Protein AF-A0A1G1V7Q5-F1 (afdb_monomer_lite)

pLDDT: mean 87.79, std 9.75, range [53.19, 96.88]

Organism: NCBI:txid1797516

InterPro domains:
  IPR027304 Trigger factor/SurA domain superfamily [SSF109998] (2-114)
  IPR050245 Bacterial extracellular foldase PrsA [PTHR47245] (15-109)

Structure (mmCIF, N/CA/C/O backbone):
data_AF-A0A1G1V7Q5-F1
#
_entry.id   AF-A0A1G1V7Q5-F1
#
loop_
_atom_site.group_PDB
_atom_site.id
_atom_site.type_symbol
_atom_site.label_atom_id
_atom_site.label_alt_id
_atom_site.label_comp_id
_atom_site.label_asym_id
_atom_site.label_entity_id
_atom_site.label_seq_id
_atom_site.pdbx_PDB_ins_code
_atom_site.Cartn_x
_atom_site.Cartn_y
_atom_site.Cartn_z
_atom_site.occupancy
_atom_site.B_iso_or_equiv
_atom_site.auth_seq_id
_atom_site.auth_comp_id
_atom_site.auth_asym_id
_atom_site.auth_atom_id
_atom_site.pdbx_PDB_model_num
ATOM 1 N N . MET A 1 1 ? 36.633 9.209 -10.597 1.00 75.81 1 MET A N 1
ATOM 2 C CA . MET A 1 1 ? 37.753 8.412 -10.043 1.00 75.81 1 MET A CA 1
ATOM 3 C C . MET A 1 1 ? 37.622 8.399 -8.530 1.00 75.81 1 MET A C 1
ATOM 5 O O . MET A 1 1 ? 37.199 9.408 -7.986 1.00 75.81 1 MET A O 1
ATOM 9 N N . VAL A 1 2 ? 37.974 7.300 -7.865 1.00 70.00 2 VAL A N 1
ATOM 10 C CA . VAL A 1 2 ? 38.063 7.197 -6.397 1.00 70.00 2 VAL A CA 1
ATOM 11 C C . VAL A 1 2 ? 39.443 6.636 -6.071 1.00 70.00 2 VAL A C 1
ATOM 13 O O . VAL A 1 2 ? 39.802 5.581 -6.591 1.00 70.00 2 VAL A O 1
ATOM 16 N N . ASN A 1 3 ? 40.244 7.355 -5.279 1.00 84.50 3 ASN A N 1
ATOM 17 C CA . ASN A 1 3 ? 41.627 6.983 -4.936 1.00 84.50 3 ASN A CA 1
ATOM 18 C C . ASN A 1 3 ? 42.477 6.570 -6.159 1.00 84.50 3 ASN A C 1
ATOM 20 O O . ASN A 1 3 ? 43.098 5.510 -6.172 1.00 84.50 3 ASN A O 1
ATOM 24 N N . GLY A 1 4 ? 42.441 7.368 -7.232 1.00 88.25 4 GLY A N 1
ATOM 25 C CA . GLY A 1 4 ? 43.202 7.108 -8.464 1.00 88.25 4 GLY A CA 1
ATOM 26 C C . GLY A 1 4 ? 42.637 6.009 -9.374 1.00 88.25 4 GLY A C 1
ATOM 27 O O . GLY A 1 4 ? 43.177 5.776 -10.452 1.00 88.25 4 GLY A O 1
ATOM 28 N N . LYS A 1 5 ? 41.531 5.351 -8.999 1.00 86.25 5 LYS A N 1
ATOM 29 C CA . LYS A 1 5 ? 40.881 4.319 -9.822 1.00 86.25 5 LYS A CA 1
ATOM 30 C C . LYS A 1 5 ? 39.668 4.897 -10.568 1.00 86.25 5 LYS A C 1
ATOM 32 O O . LYS A 1 5 ? 38.814 5.527 -9.932 1.00 86.25 5 LYS A O 1
ATOM 37 N N . PRO A 1 6 ? 39.557 4.746 -11.903 1.00 86.62 6 PRO A N 1
ATOM 38 C CA . PRO A 1 6 ? 38.377 5.185 -12.646 1.00 86.62 6 PRO A CA 1
ATOM 39 C C . PRO A 1 6 ? 37.148 4.348 -12.268 1.00 86.62 6 PRO A C 1
ATOM 41 O O . PRO A 1 6 ? 37.244 3.139 -12.080 1.00 86.62 6 PRO A O 1
ATOM 44 N N . VAL A 1 7 ? 35.992 5.009 -12.166 1.00 88.25 7 VAL A N 1
ATOM 45 C CA . VAL A 1 7 ? 34.679 4.357 -12.072 1.00 88.25 7 VAL A CA 1
ATOM 46 C C . VAL A 1 7 ? 34.052 4.502 -13.447 1.00 88.25 7 VAL A C 1
ATOM 48 O O . VAL A 1 7 ? 33.856 5.624 -13.912 1.00 88.25 7 VAL A O 1
ATOM 51 N N . PHE A 1 8 ? 33.808 3.386 -14.123 1.00 92.31 8 PHE A N 1
ATOM 52 C CA . PHE A 1 8 ? 33.329 3.412 -15.501 1.00 92.31 8 PHE A CA 1
ATOM 53 C C . PHE A 1 8 ? 31.801 3.431 -15.556 1.00 92.31 8 PHE A C 1
ATOM 55 O O . PHE A 1 8 ? 31.140 2.722 -14.797 1.00 92.31 8 PHE A O 1
ATOM 62 N N . GLY A 1 9 ? 31.232 4.172 -16.512 1.00 90.69 9 GLY A N 1
ATOM 63 C CA . GLY A 1 9 ? 29.777 4.276 -16.680 1.00 90.69 9 GLY A CA 1
ATOM 64 C C . GLY A 1 9 ? 29.074 2.921 -16.830 1.00 90.69 9 GLY A C 1
ATOM 65 O O . GLY A 1 9 ? 28.004 2.724 -16.265 1.00 90.69 9 GLY A O 1
ATOM 66 N N . PHE A 1 10 ? 29.703 1.937 -17.487 1.00 91.00 10 PHE A N 1
ATOM 67 C CA . PHE A 1 10 ? 29.133 0.590 -17.615 1.00 91.00 10 PHE A CA 1
ATOM 68 C C . PHE A 1 10 ? 29.020 -0.150 -16.272 1.00 91.00 10 PHE A C 1
ATOM 70 O O . PHE A 1 10 ? 28.110 -0.957 -16.097 1.00 91.00 10 PHE A O 1
ATOM 77 N N . GLN A 1 11 ? 29.928 0.106 -15.321 1.00 88.75 11 GLN A N 1
ATOM 78 C CA . GLN A 1 11 ? 29.881 -0.506 -13.989 1.00 88.75 11 GLN A CA 1
ATOM 79 C C . GLN A 1 11 ? 28.703 0.063 -13.201 1.00 88.75 11 GLN A C 1
ATOM 81 O O . GLN A 1 11 ? 27.936 -0.698 -12.615 1.00 88.75 11 GLN A O 1
ATOM 86 N N . VAL A 1 12 ? 28.521 1.385 -13.275 1.00 88.25 12 VAL A N 1
ATOM 87 C CA . VAL A 1 12 ? 27.375 2.086 -12.683 1.00 88.25 12 VAL A CA 1
ATOM 88 C C . VAL A 1 12 ? 26.073 1.585 -13.304 1.00 88.25 12 VAL A C 1
ATOM 90 O O . VAL A 1 12 ? 25.186 1.146 -12.582 1.00 88.25 12 VAL A O 1
ATOM 93 N N . PHE A 1 13 ? 25.979 1.547 -14.635 1.00 89.25 13 PHE A N 1
ATOM 94 C CA . PHE A 1 13 ? 24.786 1.073 -15.339 1.00 89.25 13 PHE A CA 1
ATOM 95 C C . PHE A 1 13 ? 24.453 -0.390 -15.021 1.00 89.25 13 PHE A C 1
ATOM 97 O O . PHE A 1 13 ? 23.289 -0.725 -14.805 1.00 89.25 13 PHE A O 1
ATOM 104 N N . LYS A 1 14 ? 25.461 -1.270 -14.957 1.00 91.06 14 LYS A N 1
ATOM 105 C CA . LYS A 1 14 ? 25.274 -2.685 -14.606 1.00 91.06 14 LYS A CA 1
ATOM 106 C C . LYS A 1 14 ? 24.753 -2.846 -13.180 1.00 91.06 14 LYS A C 1
ATOM 108 O O . LYS A 1 14 ? 23.844 -3.649 -12.969 1.00 91.06 14 LYS A O 1
ATOM 113 N N . GLN A 1 15 ? 25.322 -2.104 -12.229 1.00 88.88 15 GLN A N 1
ATOM 114 C CA . GLN A 1 15 ? 24.882 -2.120 -10.835 1.00 88.88 15 GLN A CA 1
ATOM 115 C C . GLN A 1 15 ? 23.448 -1.595 -10.723 1.00 88.88 15 GLN A C 1
ATOM 117 O O . GLN A 1 15 ? 22.568 -2.305 -10.249 1.00 88.88 15 GLN A O 1
ATOM 122 N N . MET A 1 16 ? 23.185 -0.428 -11.309 1.00 88.62 16 MET A N 1
ATOM 123 C CA . MET A 1 16 ? 21.867 0.198 -11.346 1.00 88.62 16 MET A CA 1
ATOM 124 C C . MET A 1 16 ? 20.808 -0.734 -11.956 1.00 88.62 16 MET A C 1
ATOM 126 O O . MET A 1 16 ? 19.775 -0.998 -11.348 1.00 88.62 16 MET A O 1
ATOM 130 N N . SER A 1 17 ? 21.092 -1.321 -13.121 1.00 86.31 17 SER A N 1
ATOM 131 C CA . SER A 1 17 ? 20.188 -2.270 -13.786 1.00 86.31 17 SER A CA 1
ATOM 132 C C . SER A 1 17 ? 19.894 -3.501 -12.929 1.00 86.31 17 SER A C 1
ATOM 134 O O . SER A 1 17 ? 18.789 -4.035 -12.971 1.00 86.31 17 SER A O 1
ATOM 136 N N . LYS A 1 18 ? 20.874 -3.994 -12.164 1.00 88.00 18 LYS A N 1
ATOM 137 C CA . LYS A 1 18 ? 20.667 -5.114 -11.239 1.00 88.00 18 LYS A CA 1
ATOM 138 C C . LYS A 1 18 ? 19.726 -4.714 -10.102 1.00 88.00 18 LYS A C 1
ATOM 140 O O . LYS A 1 18 ? 18.798 -5.471 -9.810 1.00 88.00 18 LYS A O 1
ATOM 145 N N . ASP A 1 19 ? 19.940 -3.546 -9.512 1.00 85.62 19 ASP A N 1
ATOM 146 C CA . ASP A 1 19 ? 19.173 -3.081 -8.357 1.00 85.62 19 ASP A CA 1
ATOM 147 C C . ASP A 1 19 ? 17.717 -2.787 -8.746 1.00 85.62 19 ASP A C 1
ATOM 149 O O . ASP A 1 19 ? 16.798 -3.329 -8.130 1.00 85.62 19 ASP A O 1
ATOM 153 N N . TYR A 1 20 ? 17.488 -2.070 -9.852 1.00 86.75 20 TYR A N 1
ATOM 154 C CA . TYR A 1 20 ? 16.133 -1.807 -10.352 1.00 86.75 20 TYR A CA 1
ATOM 155 C C . TYR A 1 20 ? 15.401 -3.070 -10.806 1.00 86.75 20 TYR A C 1
ATOM 157 O O . TYR A 1 20 ? 14.205 -3.193 -10.557 1.00 86.75 20 TYR A O 1
ATOM 165 N N . ARG A 1 21 ? 16.092 -4.039 -11.428 1.00 85.94 21 ARG A N 1
ATOM 166 C CA . ARG A 1 21 ? 15.465 -5.333 -11.754 1.00 85.94 21 ARG A CA 1
ATOM 167 C C . ARG A 1 21 ? 15.037 -6.078 -10.501 1.00 85.94 21 ARG A C 1
ATOM 169 O O . ARG A 1 21 ? 13.932 -6.600 -10.467 1.00 85.94 21 ARG A O 1
ATOM 176 N N . THR A 1 22 ? 15.901 -6.127 -9.489 1.00 88.06 22 THR A N 1
ATOM 177 C CA . THR A 1 22 ? 15.595 -6.816 -8.228 1.00 88.06 22 THR A CA 1
ATOM 178 C C . THR A 1 22 ? 14.386 -6.170 -7.555 1.00 88.06 22 THR A C 1
ATOM 180 O O . THR A 1 22 ? 13.452 -6.870 -7.175 1.00 88.06 22 THR A O 1
ATOM 183 N N . LEU A 1 23 ? 14.357 -4.836 -7.500 1.00 88.75 23 LEU A N 1
ATOM 184 C CA . LEU A 1 23 ? 13.229 -4.077 -6.967 1.00 88.75 23 LEU A CA 1
ATOM 185 C C . LEU A 1 23 ? 11.933 -4.340 -7.750 1.00 88.75 23 LEU A C 1
ATOM 187 O O . LEU A 1 23 ? 10.908 -4.647 -7.147 1.00 88.75 23 LEU A O 1
ATOM 191 N N . ALA A 1 24 ? 11.978 -4.258 -9.083 1.00 88.31 24 ALA A N 1
ATOM 192 C CA . ALA A 1 24 ? 10.811 -4.471 -9.936 1.00 88.31 24 ALA A CA 1
ATOM 193 C C . ALA A 1 24 ? 10.260 -5.899 -9.817 1.00 88.31 24 ALA A C 1
ATOM 195 O O . ALA A 1 24 ? 9.053 -6.084 -9.683 1.00 88.31 24 ALA A O 1
ATOM 196 N N . VAL A 1 25 ? 11.139 -6.907 -9.817 1.00 89.19 25 VAL A N 1
ATOM 197 C CA . VAL A 1 25 ? 10.748 -8.312 -9.643 1.00 89.19 25 VAL A CA 1
ATOM 198 C C . VAL A 1 25 ? 10.107 -8.528 -8.278 1.00 89.19 25 VAL A C 1
ATOM 200 O O . VAL A 1 25 ? 9.032 -9.116 -8.219 1.00 89.19 25 VAL A O 1
ATOM 203 N N . ASN A 1 26 ? 10.714 -8.024 -7.200 1.00 89.69 26 ASN A N 1
ATOM 204 C CA . ASN A 1 26 ? 10.156 -8.168 -5.855 1.00 89.69 26 ASN A CA 1
ATOM 205 C C . ASN A 1 26 ? 8.759 -7.551 -5.764 1.00 89.69 26 ASN A C 1
ATOM 207 O O . ASN A 1 26 ? 7.840 -8.210 -5.289 1.00 89.69 26 ASN A O 1
ATOM 211 N N . LYS A 1 27 ? 8.579 -6.341 -6.305 1.00 90.81 27 LYS A N 1
ATOM 212 C CA . LYS A 1 27 ? 7.285 -5.652 -6.309 1.00 90.81 27 LYS A CA 1
ATOM 213 C C . LYS A 1 27 ? 6.217 -6.444 -7.067 1.00 90.81 27 LYS A C 1
ATOM 215 O O . LYS A 1 27 ? 5.136 -6.678 -6.547 1.00 90.81 27 LYS A O 1
ATOM 220 N N . LEU A 1 28 ? 6.537 -6.941 -8.264 1.00 91.31 28 LEU A N 1
ATOM 221 C CA . LEU A 1 28 ? 5.607 -7.762 -9.051 1.00 91.31 28 LEU A CA 1
ATOM 222 C C . LEU A 1 28 ? 5.243 -9.078 -8.353 1.00 91.31 28 LEU A C 1
ATOM 224 O O . LEU A 1 28 ? 4.101 -9.530 -8.441 1.00 91.31 28 LEU A O 1
ATOM 228 N N . VAL A 1 29 ? 6.208 -9.703 -7.676 1.00 91.50 29 VAL A N 1
ATOM 229 C CA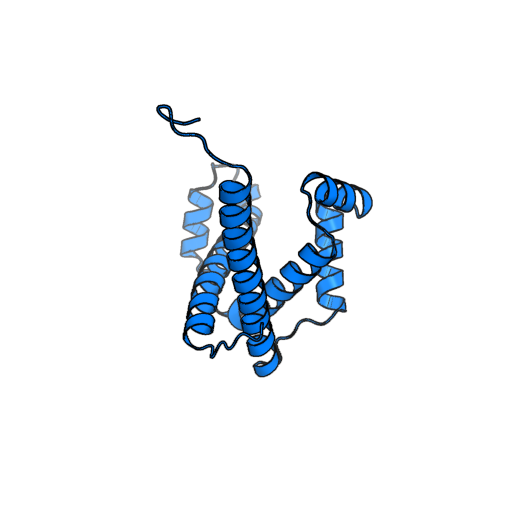 . VAL A 1 29 ? 5.984 -10.930 -6.906 1.00 91.50 29 VAL A CA 1
ATOM 230 C C . VAL A 1 29 ? 5.070 -10.654 -5.714 1.00 91.50 29 VAL A C 1
ATOM 232 O O . VAL A 1 29 ? 4.107 -11.391 -5.522 1.00 91.50 29 VAL A O 1
ATOM 235 N N . GLU A 1 30 ? 5.322 -9.590 -4.953 1.00 92.38 30 GLU A N 1
ATOM 236 C CA . GLU A 1 30 ? 4.481 -9.178 -3.822 1.00 92.38 30 GLU A CA 1
ATOM 237 C C . GLU A 1 30 ? 3.051 -8.865 -4.267 1.00 92.38 30 GLU A C 1
ATOM 239 O O . GLU A 1 30 ? 2.103 -9.441 -3.726 1.00 92.38 30 GLU A O 1
ATOM 244 N N . ASP A 1 31 ? 2.896 -8.056 -5.318 1.00 94.06 31 ASP A N 1
ATOM 245 C CA . ASP A 1 31 ? 1.596 -7.731 -5.905 1.00 94.06 31 ASP A CA 1
ATOM 246 C C . ASP A 1 31 ? 0.832 -9.010 -6.277 1.00 94.06 31 ASP A C 1
ATOM 248 O O . ASP A 1 31 ? -0.363 -9.156 -5.998 1.00 94.06 31 ASP A O 1
ATOM 252 N N . ARG A 1 32 ? 1.530 -9.975 -6.893 1.00 94.56 32 ARG A N 1
ATOM 253 C CA . ARG A 1 32 ? 0.924 -11.233 -7.327 1.00 94.56 32 ARG A CA 1
ATOM 254 C C . ARG A 1 32 ? 0.501 -12.102 -6.149 1.00 94.56 32 ARG A C 1
ATOM 256 O O . ARG A 1 32 ? -0.610 -12.626 -6.173 1.00 94.56 32 ARG A O 1
ATOM 263 N N . ILE A 1 33 ? 1.349 -12.222 -5.130 1.00 94.31 33 ILE A N 1
ATOM 264 C CA . ILE A 1 33 ? 1.071 -12.996 -3.914 1.00 94.31 33 ILE A CA 1
ATOM 265 C C . ILE A 1 33 ? -0.183 -12.465 -3.216 1.00 94.31 33 ILE A C 1
ATOM 267 O O . ILE A 1 33 ? -1.087 -13.244 -2.910 1.00 94.31 33 ILE A O 1
ATOM 271 N N . VAL A 1 34 ? -0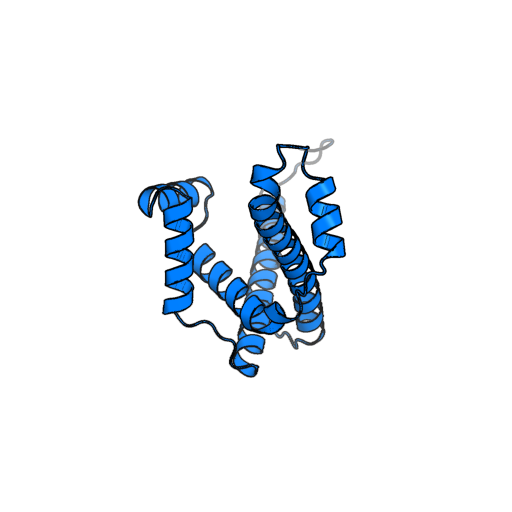.265 -11.147 -3.017 1.00 95.19 34 VAL A N 1
ATOM 272 C CA . VAL A 1 34 ? -1.408 -10.505 -2.353 1.00 95.19 34 VAL A CA 1
ATOM 273 C C . VAL A 1 34 ? -2.692 -10.716 -3.150 1.00 95.19 34 VAL A C 1
ATOM 275 O O . VAL A 1 34 ? -3.706 -11.131 -2.588 1.00 95.19 34 VAL A O 1
ATOM 278 N N . LEU A 1 35 ? -2.666 -10.465 -4.463 1.00 95.31 35 LEU A N 1
ATOM 279 C CA . LEU A 1 35 ? -3.860 -10.597 -5.301 1.00 95.31 35 LEU A CA 1
ATOM 280 C C . LEU A 1 35 ? -4.323 -12.051 -5.447 1.00 95.31 35 LEU A C 1
ATOM 282 O O . LEU A 1 35 ? -5.528 -12.293 -5.485 1.00 95.31 35 LEU A O 1
ATOM 286 N N . ASP A 1 36 ? -3.401 -13.012 -5.513 1.00 94.19 36 ASP A N 1
ATOM 287 C CA . ASP A 1 36 ? -3.754 -14.431 -5.589 1.00 94.19 36 ASP A CA 1
ATOM 288 C C . ASP A 1 36 ? -4.353 -14.936 -4.276 1.00 94.19 36 ASP A C 1
ATOM 290 O O . ASP A 1 36 ? -5.321 -15.697 -4.296 1.00 94.19 36 ASP A O 1
ATOM 294 N N . GLU A 1 37 ? -3.831 -14.496 -3.131 1.00 94.44 37 GLU A N 1
ATOM 295 C CA . GLU A 1 37 ? -4.438 -14.826 -1.842 1.00 94.44 37 GLU A CA 1
ATOM 296 C C . GLU A 1 37 ? -5.818 -14.175 -1.686 1.00 94.44 37 GLU A C 1
ATOM 298 O O . GLU A 1 37 ? -6.778 -14.843 -1.294 1.00 94.44 37 GLU A O 1
ATOM 303 N N . ALA A 1 38 ? -5.956 -12.910 -2.086 1.00 95.69 38 ALA A N 1
ATOM 304 C CA . ALA A 1 38 ? -7.243 -12.225 -2.086 1.00 95.69 38 ALA A CA 1
ATOM 305 C C . ALA A 1 38 ? -8.262 -12.934 -2.985 1.00 95.69 38 ALA A C 1
ATOM 307 O O . ALA A 1 38 ? -9.422 -13.078 -2.602 1.00 95.69 38 ALA A O 1
ATOM 308 N N . ALA A 1 39 ? -7.839 -13.438 -4.147 1.00 95.81 39 ALA A N 1
ATOM 309 C CA . ALA A 1 39 ? -8.695 -14.221 -5.033 1.00 95.81 39 ALA A CA 1
ATOM 310 C C . ALA A 1 39 ? -9.192 -15.505 -4.355 1.00 95.81 39 ALA A C 1
ATOM 312 O O . ALA A 1 39 ? -10.394 -15.764 -4.353 1.00 95.81 39 ALA A O 1
ATOM 313 N N . LYS A 1 40 ? -8.297 -16.272 -3.718 1.00 95.56 40 LYS A N 1
ATOM 314 C CA . LYS A 1 40 ? -8.663 -17.505 -2.993 1.00 95.56 40 LYS A CA 1
ATOM 315 C C . LYS A 1 40 ? -9.661 -17.249 -1.865 1.00 95.56 40 LYS A C 1
ATOM 317 O O . LYS A 1 40 ? -10.508 -18.095 -1.595 1.00 95.56 40 LYS A O 1
ATOM 322 N N . ARG A 1 41 ? -9.557 -16.091 -1.210 1.00 94.75 41 ARG A N 1
ATOM 323 C CA . ARG A 1 41 ? -10.427 -15.684 -0.097 1.00 94.75 41 ARG A CA 1
ATOM 324 C C . ARG A 1 41 ? -11.683 -14.930 -0.535 1.00 94.75 41 ARG A C 1
ATOM 326 O O . ARG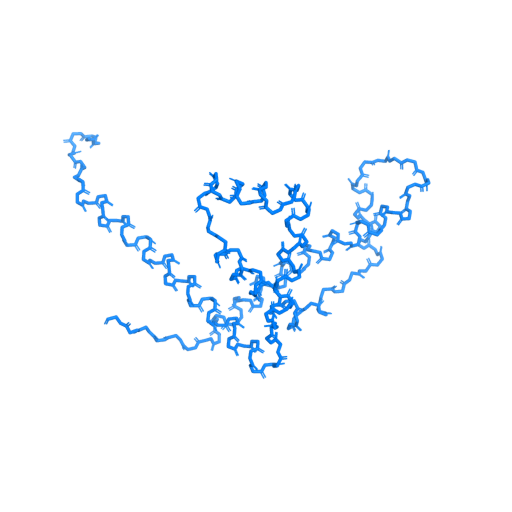 A 1 41 ? -12.421 -14.468 0.327 1.00 94.75 41 ARG A O 1
ATOM 333 N N . ASN A 1 42 ? -11.937 -14.791 -1.840 1.00 95.12 42 ASN A N 1
ATOM 334 C CA . ASN A 1 42 ? -13.023 -13.962 -2.385 1.00 95.12 42 ASN A CA 1
ATOM 335 C C . ASN A 1 42 ? -12.986 -12.502 -1.884 1.00 95.12 42 ASN A C 1
ATOM 337 O O . ASN A 1 42 ? -14.012 -11.845 -1.737 1.00 95.12 42 ASN A O 1
ATOM 341 N N . ALA A 1 43 ? -11.782 -11.992 -1.633 1.00 95.88 43 ALA A N 1
ATOM 342 C CA . ALA A 1 43 ? -11.497 -10.670 -1.086 1.00 95.88 43 ALA A CA 1
ATOM 343 C C . ALA A 1 43 ? -10.951 -9.695 -2.145 1.00 95.88 43 ALA A C 1
ATOM 345 O O . ALA A 1 43 ? -10.407 -8.644 -1.807 1.00 95.88 43 ALA A O 1
ATOM 346 N N . LEU A 1 44 ? -11.071 -10.021 -3.438 1.00 96.38 44 LEU A N 1
ATOM 347 C CA . LEU A 1 44 ? -10.647 -9.116 -4.503 1.00 96.38 44 LEU A CA 1
ATOM 348 C C . LEU A 1 44 ? -11.530 -7.858 -4.528 1.00 96.38 44 LEU A C 1
ATOM 350 O O . LEU A 1 44 ? -12.756 -7.971 -4.616 1.00 96.38 44 LEU A O 1
ATOM 354 N N . PRO A 1 45 ? -10.937 -6.655 -4.499 1.00 95.69 45 PRO A N 1
ATOM 355 C CA . PRO A 1 45 ? -11.691 -5.432 -4.699 1.00 95.69 45 PRO A CA 1
ATOM 356 C C . PRO A 1 45 ? -12.146 -5.309 -6.155 1.00 95.69 45 PRO A C 1
ATOM 358 O O . PRO A 1 45 ? -11.413 -5.611 -7.105 1.00 95.69 45 PRO A O 1
ATOM 361 N N . SER A 1 46 ? -13.380 -4.852 -6.318 1.00 96.25 46 SER A N 1
ATOM 362 C CA . SER A 1 46 ? -13.960 -4.483 -7.599 1.00 96.25 46 SER A CA 1
ATOM 363 C C . SER A 1 46 ? -13.333 -3.191 -8.125 1.00 96.25 46 SER A C 1
ATOM 365 O O . SER A 1 46 ? -12.772 -2.393 -7.375 1.00 96.25 46 SER A O 1
ATOM 367 N N . LYS A 1 47 ? -13.471 -2.944 -9.433 1.00 94.62 47 LYS A N 1
ATOM 368 C CA . LYS A 1 47 ? -13.033 -1.673 -10.031 1.00 94.62 47 LYS A CA 1
ATOM 369 C C . LYS A 1 47 ? -13.724 -0.472 -9.386 1.00 94.62 47 LYS A C 1
ATOM 371 O O . LYS A 1 47 ? -13.074 0.533 -9.152 1.00 94.62 47 LYS A O 1
ATOM 376 N N . VAL A 1 48 ? -15.010 -0.607 -9.058 1.00 96.38 48 VAL A N 1
ATOM 377 C CA . VAL A 1 48 ? -15.804 0.459 -8.433 1.00 96.38 48 VAL A CA 1
ATOM 378 C C . VAL A 1 48 ? -15.232 0.842 -7.069 1.00 96.38 48 VAL A C 1
ATOM 380 O O . VAL A 1 48 ? -15.088 2.024 -6.788 1.00 96.38 48 VAL A O 1
ATOM 383 N N . GLU A 1 49 ? -14.839 -0.137 -6.250 1.00 95.62 49 GLU A N 1
ATOM 384 C CA . GLU A 1 49 ? -14.223 0.127 -4.940 1.00 95.62 49 GLU A CA 1
ATOM 385 C C . GLU A 1 49 ? -12.869 0.835 -5.068 1.00 95.62 49 GLU A C 1
ATOM 387 O O . GLU A 1 49 ? -12.579 1.755 -4.307 1.00 95.62 49 GLU A O 1
ATOM 392 N N . VAL A 1 50 ? -12.053 0.444 -6.054 1.00 96.81 50 VAL A N 1
ATOM 393 C CA . VAL A 1 50 ? -10.766 1.106 -6.320 1.00 96.81 50 VAL A CA 1
ATOM 394 C C . VAL A 1 50 ? -10.988 2.542 -6.800 1.00 96.81 50 VAL A C 1
ATOM 396 O O . VAL A 1 50 ? -10.368 3.459 -6.271 1.00 96.81 50 VAL A O 1
ATOM 399 N N . SER A 1 51 ? -11.902 2.758 -7.750 1.00 95.12 51 SER A N 1
ATOM 400 C CA . SER A 1 51 ? -12.231 4.094 -8.259 1.00 95.12 51 SER A CA 1
ATOM 401 C C . SER A 1 51 ? -12.814 5.005 -7.179 1.00 95.12 51 SER A C 1
ATOM 403 O O . SER A 1 51 ? -12.465 6.179 -7.135 1.00 95.12 51 SER A O 1
ATOM 405 N N . ALA A 1 52 ? -13.645 4.472 -6.279 1.00 96.88 52 ALA A N 1
ATOM 406 C CA . ALA A 1 52 ? -14.166 5.231 -5.146 1.00 96.88 52 ALA A CA 1
ATOM 407 C C . ALA A 1 52 ? -13.036 5.710 -4.221 1.00 96.88 52 ALA A C 1
ATOM 409 O O . ALA A 1 52 ? -13.013 6.875 -3.835 1.00 96.88 52 ALA A O 1
ATOM 410 N N . LYS A 1 53 ? -12.046 4.853 -3.928 1.00 95.31 53 LYS A N 1
ATOM 411 C CA . LYS A 1 53 ? -10.879 5.263 -3.133 1.00 95.31 53 LYS A CA 1
ATOM 412 C C . LYS A 1 53 ? -9.975 6.268 -3.835 1.00 95.31 53 LYS A C 1
ATOM 414 O O . LYS A 1 53 ? -9.449 7.157 -3.176 1.00 95.31 53 LYS A O 1
ATOM 419 N N . LEU A 1 54 ? -9.819 6.161 -5.150 1.00 95.19 54 LEU A N 1
ATOM 420 C CA . LEU A 1 54 ? -9.084 7.164 -5.919 1.00 95.19 54 LEU A CA 1
ATOM 421 C C . LEU A 1 54 ? -9.789 8.523 -5.883 1.00 95.19 54 LEU A C 1
ATOM 423 O O . LEU A 1 54 ? -9.122 9.527 -5.666 1.00 95.19 54 LEU A O 1
ATOM 427 N N . ALA A 1 55 ? -11.120 8.553 -5.991 1.00 95.94 55 ALA A N 1
ATOM 428 C CA . ALA A 1 55 ? -11.890 9.787 -5.853 1.00 95.94 55 ALA A CA 1
ATOM 429 C C . ALA A 1 55 ? -11.722 10.420 -4.458 1.00 95.94 55 ALA A C 1
ATOM 431 O O . ALA A 1 55 ? -11.510 11.624 -4.359 1.00 95.94 55 ALA A O 1
ATOM 432 N N . GLU A 1 56 ? -11.714 9.618 -3.383 1.00 95.44 56 GLU A N 1
ATOM 433 C CA . GLU A 1 56 ? -11.411 10.122 -2.031 1.00 95.44 56 GLU A CA 1
ATOM 434 C C . GLU A 1 56 ? -10.005 10.745 -1.938 1.00 95.44 56 GLU A C 1
ATOM 436 O O . GLU A 1 56 ? -9.806 11.742 -1.239 1.00 95.44 56 GLU A O 1
ATOM 441 N N . TYR A 1 57 ? -9.009 10.165 -2.620 1.00 93.44 57 TYR A N 1
ATOM 442 C CA . TYR A 1 57 ? -7.665 10.746 -2.681 1.00 93.44 57 TYR A CA 1
ATOM 443 C C . TYR A 1 57 ? -7.666 12.054 -3.463 1.00 93.44 57 TYR A C 1
ATOM 445 O O . TYR A 1 57 ? -7.128 13.046 -2.978 1.00 93.44 57 TYR A O 1
ATOM 453 N N . GLU A 1 58 ? -8.311 12.083 -4.624 1.00 94.81 58 GLU A N 1
ATOM 454 C CA . GLU A 1 58 ? -8.449 13.293 -5.431 1.00 94.81 58 GLU A CA 1
ATOM 455 C C . GLU A 1 58 ? -9.074 14.425 -4.617 1.00 94.81 58 GLU A C 1
ATOM 457 O O . GLU A 1 58 ? -8.488 15.499 -4.527 1.00 94.81 58 GLU A O 1
ATOM 462 N N . GLU A 1 59 ? -10.195 14.176 -3.938 1.00 96.44 59 GLU A N 1
ATOM 463 C CA . GLU A 1 59 ? -10.846 15.162 -3.069 1.00 96.44 59 GLU A CA 1
ATOM 464 C C . GLU A 1 59 ? -9.916 15.659 -1.954 1.00 96.44 59 GLU A C 1
ATOM 466 O O . GLU A 1 59 ? -9.801 16.867 -1.733 1.00 96.44 59 GLU A O 1
ATOM 471 N N . ARG A 1 60 ? -9.189 14.749 -1.292 1.00 92.31 60 ARG A N 1
ATOM 472 C CA . ARG A 1 60 ? -8.236 15.098 -0.225 1.00 92.31 60 ARG A CA 1
ATOM 473 C C . ARG A 1 60 ? -7.096 15.993 -0.715 1.00 92.31 60 ARG A C 1
ATOM 475 O O . ARG A 1 60 ? -6.603 16.813 0.057 1.00 92.31 60 ARG A O 1
ATOM 482 N N . TYR A 1 61 ? -6.678 15.843 -1.970 1.00 93.44 61 TYR A N 1
ATOM 483 C CA . TYR A 1 61 ? -5.586 16.611 -2.572 1.00 93.44 61 TYR A CA 1
ATOM 484 C C . TYR A 1 61 ? -6.056 17.829 -3.385 1.00 93.44 61 TYR A C 1
ATOM 486 O O . TYR A 1 61 ? -5.245 18.442 -4.076 1.00 93.44 61 TYR A O 1
ATOM 494 N N . GLY A 1 62 ? -7.326 18.233 -3.268 1.00 93.25 62 GLY A N 1
ATOM 495 C CA . GLY A 1 62 ? -7.850 19.447 -3.911 1.00 93.25 62 GLY A CA 1
ATOM 496 C C . GLY A 1 62 ? -8.481 19.223 -5.289 1.00 93.25 62 GLY A C 1
ATOM 497 O O . GLY A 1 62 ? -8.635 20.170 -6.056 1.00 93.25 62 GLY A O 1
ATOM 498 N N . GLY A 1 63 ? -8.859 17.985 -5.599 1.00 95.38 63 GLY A N 1
ATOM 499 C CA . GLY A 1 63 ? -9.505 17.560 -6.839 1.00 95.38 63 GLY A CA 1
ATOM 500 C C . GLY A 1 63 ? -8.579 16.782 -7.7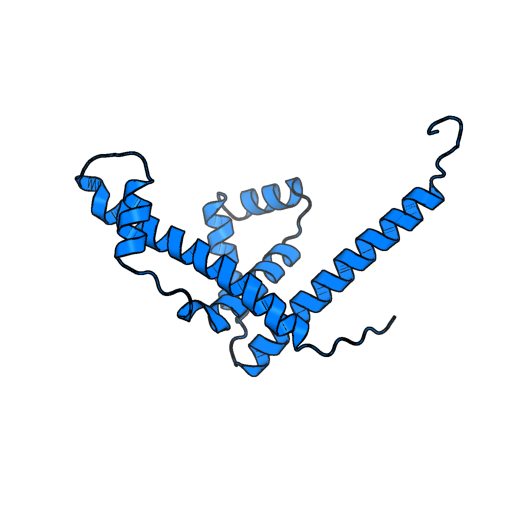77 1.00 95.38 63 GLY A C 1
ATOM 501 O O . GLY A 1 63 ? -7.367 16.697 -7.578 1.00 95.38 63 GLY A O 1
ATOM 502 N N . ALA A 1 64 ? -9.167 16.230 -8.841 1.00 93.75 64 ALA A N 1
ATOM 503 C CA . ALA A 1 64 ? -8.474 15.363 -9.796 1.00 93.75 64 ALA A CA 1
ATOM 504 C C . ALA A 1 64 ? -7.258 16.027 -10.464 1.00 93.75 64 ALA A C 1
ATOM 506 O O . ALA A 1 64 ? -6.227 15.386 -10.647 1.00 93.75 64 ALA A O 1
ATOM 507 N N . GLU A 1 65 ? -7.358 17.314 -10.809 1.00 94.81 65 GLU A N 1
ATOM 508 C CA . GLU A 1 65 ? -6.270 18.046 -11.468 1.00 94.81 65 GLU A CA 1
ATOM 509 C C . GLU A 1 65 ? -5.078 18.273 -10.528 1.00 94.81 65 GLU A C 1
ATOM 511 O O . GLU A 1 65 ? -3.936 18.011 -10.902 1.00 94.81 65 GLU A O 1
ATOM 516 N N . ALA A 1 66 ? -5.338 18.706 -9.292 1.00 95.44 66 ALA A N 1
ATOM 517 C CA . ALA A 1 66 ? -4.299 18.912 -8.286 1.00 95.44 66 ALA A CA 1
ATOM 518 C C . ALA A 1 66 ? -3.614 17.590 -7.907 1.00 95.44 66 ALA A C 1
ATOM 520 O O . ALA A 1 66 ? -2.391 17.532 -7.765 1.00 95.44 66 ALA A O 1
ATOM 521 N N . PHE A 1 67 ? -4.395 16.513 -7.811 1.00 95.50 67 PHE A N 1
ATOM 522 C CA . PHE A 1 67 ? -3.869 15.175 -7.589 1.00 95.50 67 PHE A CA 1
ATOM 523 C C . PHE A 1 67 ? -2.960 14.717 -8.738 1.00 95.50 67 PHE A C 1
ATOM 525 O O . PHE A 1 67 ? -1.840 14.281 -8.491 1.00 95.50 67 PHE A O 1
ATOM 532 N N . GLU A 1 68 ? -3.382 14.886 -9.992 1.00 94.25 68 GLU A N 1
ATOM 533 C CA . GLU A 1 68 ? -2.570 14.526 -11.160 1.00 94.25 68 GLU A CA 1
ATOM 534 C C . GLU A 1 68 ? -1.254 15.325 -11.216 1.00 94.25 68 GLU A C 1
ATOM 536 O O . GLU A 1 68 ? -0.188 14.757 -11.458 1.00 94.25 68 GLU A O 1
ATOM 541 N N . GLN A 1 69 ? -1.291 16.627 -10.911 1.00 95.12 69 GLN A N 1
ATOM 542 C CA . GLN A 1 69 ? -0.083 17.455 -10.815 1.00 95.12 69 GLN A CA 1
ATOM 543 C C . GLN A 1 69 ? 0.868 16.967 -9.711 1.00 95.12 69 GLN A C 1
ATOM 545 O O . GLN A 1 69 ? 2.083 16.913 -9.920 1.00 95.12 69 GLN A O 1
ATOM 550 N N . LEU A 1 70 ? 0.331 16.573 -8.550 1.00 95.31 70 LEU A N 1
ATOM 551 C CA . LEU A 1 70 ? 1.115 15.999 -7.455 1.00 95.31 70 LEU A CA 1
ATOM 552 C C . LEU A 1 70 ? 1.798 14.692 -7.878 1.00 95.31 70 LEU A C 1
ATOM 554 O O . LEU A 1 70 ? 2.987 14.509 -7.606 1.00 95.31 70 LEU A O 1
ATOM 558 N N . LEU A 1 71 ? 1.071 13.805 -8.561 1.00 95.00 71 LEU A N 1
ATOM 559 C CA . LEU A 1 71 ? 1.615 12.543 -9.065 1.00 95.00 71 LEU A CA 1
ATOM 560 C C . LEU A 1 71 ? 2.753 12.779 -10.062 1.00 95.00 71 LEU A C 1
ATOM 562 O O . LEU A 1 71 ? 3.832 12.200 -9.912 1.00 95.00 71 LEU A O 1
ATOM 566 N N . GLN A 1 72 ? 2.561 13.695 -11.015 1.00 94.69 72 GLN A N 1
ATOM 567 C CA . GLN A 1 72 ? 3.594 14.072 -11.982 1.00 94.69 72 GLN A CA 1
ATOM 568 C C . GLN A 1 72 ? 4.836 14.653 -11.304 1.00 94.69 72 GLN A C 1
ATOM 570 O O . GLN A 1 72 ? 5.955 14.266 -11.642 1.00 94.69 72 GLN A O 1
ATOM 575 N N . PHE A 1 73 ? 4.652 15.530 -10.314 1.00 94.94 73 PHE A N 1
ATOM 576 C CA . PHE A 1 73 ? 5.756 16.099 -9.543 1.00 94.94 73 PHE A CA 1
ATOM 577 C C . PHE A 1 73 ? 6.568 15.024 -8.803 1.00 94.94 73 PHE A C 1
ATOM 579 O O . PHE A 1 73 ? 7.792 15.119 -8.719 1.00 94.94 73 PHE A O 1
ATOM 586 N N . GLN A 1 74 ? 5.906 13.977 -8.303 1.00 92.62 74 GLN A N 1
ATOM 587 C CA . GLN A 1 74 ? 6.552 12.849 -7.625 1.00 92.62 74 GLN A CA 1
ATOM 588 C C . GLN A 1 74 ? 7.094 11.777 -8.586 1.00 92.62 74 GLN A C 1
ATOM 590 O O . GLN A 1 74 ? 7.774 10.850 -8.144 1.00 92.62 74 GLN A O 1
ATOM 595 N N . GLY A 1 75 ? 6.810 11.882 -9.888 1.00 93.31 75 GLY A N 1
ATOM 596 C CA . GLY A 1 75 ? 7.178 10.871 -10.881 1.00 93.31 75 GLY A CA 1
ATOM 597 C C . GLY A 1 75 ? 6.409 9.554 -10.726 1.00 93.31 75 GLY A C 1
ATOM 598 O O . GLY A 1 75 ? 6.930 8.493 -11.072 1.00 93.31 75 GLY A O 1
ATOM 599 N N . ILE A 1 76 ? 5.191 9.609 -10.183 1.00 93.19 76 ILE A N 1
ATOM 600 C CA . ILE A 1 76 ? 4.300 8.462 -9.973 1.00 93.19 76 ILE A CA 1
ATOM 601 C C . ILE A 1 76 ? 3.189 8.526 -11.023 1.00 93.19 76 ILE A C 1
ATOM 603 O O . ILE A 1 76 ? 2.678 9.602 -11.314 1.00 93.19 76 ILE A O 1
ATOM 607 N N . THR A 1 77 ? 2.804 7.392 -11.611 1.00 93.44 77 THR A N 1
ATOM 608 C CA . THR A 1 77 ? 1.678 7.358 -12.557 1.00 93.44 77 THR A CA 1
ATOM 609 C C . THR A 1 77 ? 0.369 7.047 -11.846 1.00 93.44 77 THR A C 1
ATOM 611 O O . THR A 1 77 ? 0.357 6.448 -10.767 1.00 93.44 77 THR A O 1
ATOM 614 N N . ARG A 1 78 ? -0.758 7.391 -12.471 1.00 92.31 78 ARG A N 1
ATOM 615 C CA . ARG A 1 78 ? -2.072 7.040 -11.930 1.00 92.31 78 ARG A CA 1
ATOM 616 C C . ARG A 1 78 ? -2.221 5.533 -11.755 1.00 92.31 78 ARG A C 1
ATOM 618 O O . ARG A 1 78 ? -2.629 5.102 -10.683 1.00 92.31 78 ARG A O 1
ATOM 625 N N . GLU A 1 79 ? -1.799 4.733 -12.736 1.00 92.62 79 GLU A N 1
ATOM 626 C CA . GLU A 1 79 ? -1.878 3.265 -12.691 1.00 92.62 79 GLU A CA 1
ATOM 627 C C . GLU A 1 79 ? -1.096 2.670 -11.515 1.00 92.62 79 GLU A C 1
ATOM 629 O O . GLU A 1 79 ? -1.500 1.655 -10.945 1.00 92.62 79 GLU A O 1
ATOM 634 N N . GLU A 1 80 ? 0.022 3.293 -11.135 1.00 92.38 80 GLU A N 1
ATOM 635 C CA . GLU A 1 80 ? 0.782 2.911 -9.948 1.00 92.38 80 GLU A CA 1
ATOM 636 C C . GLU A 1 80 ? -0.058 3.097 -8.679 1.00 92.38 80 GLU A C 1
ATOM 638 O O . GLU A 1 80 ? -0.128 2.181 -7.856 1.00 92.38 80 GLU A O 1
ATOM 643 N N . VAL A 1 81 ? -0.751 4.231 -8.550 1.00 94.69 81 VAL A N 1
ATOM 644 C CA . VAL A 1 81 ? -1.644 4.490 -7.414 1.00 94.69 81 VAL A CA 1
ATOM 645 C C . VAL A 1 81 ? -2.860 3.573 -7.443 1.00 94.69 81 VAL A C 1
ATOM 647 O O . VAL A 1 81 ? -3.221 3.020 -6.404 1.00 94.69 81 VAL A O 1
ATOM 650 N N . GLU A 1 82 ? -3.479 3.348 -8.605 1.00 95.25 82 GLU A N 1
ATOM 651 C CA . GLU A 1 82 ? -4.612 2.421 -8.713 1.00 95.25 82 GLU A CA 1
ATOM 652 C C . GLU A 1 82 ? -4.204 1.016 -8.258 1.00 95.25 82 GLU A C 1
ATOM 654 O O . GLU A 1 82 ? -4.924 0.356 -7.503 1.00 95.25 82 GLU A O 1
ATOM 659 N N . ARG A 1 83 ? -3.012 0.566 -8.673 1.00 94.62 83 ARG A N 1
ATOM 660 C CA . ARG A 1 83 ? -2.471 -0.738 -8.291 1.00 94.62 83 ARG A CA 1
ATOM 661 C C . ARG A 1 83 ? -2.208 -0.819 -6.790 1.00 94.62 83 ARG A C 1
ATOM 663 O O . ARG A 1 83 ? -2.650 -1.780 -6.163 1.00 94.62 83 ARG A O 1
ATOM 670 N N . GLN A 1 84 ? -1.558 0.184 -6.201 1.00 93.75 84 GLN A N 1
ATOM 671 C CA . GLN A 1 84 ? -1.320 0.240 -4.753 1.00 93.75 84 GLN A CA 1
ATOM 672 C C . GLN A 1 84 ? -2.632 0.271 -3.961 1.00 93.75 84 GLN A C 1
ATOM 674 O O . GLN A 1 84 ? -2.779 -0.445 -2.970 1.00 93.75 84 GLN A O 1
ATOM 679 N N . THR A 1 85 ? -3.618 1.027 -4.443 1.00 95.81 85 THR A N 1
ATOM 680 C CA . THR A 1 85 ? -4.960 1.115 -3.849 1.00 95.81 85 THR A CA 1
ATOM 681 C C . THR A 1 85 ? -5.647 -0.243 -3.871 1.00 95.81 85 THR A C 1
ATOM 683 O O . THR A 1 85 ? -6.185 -0.695 -2.860 1.00 95.81 85 THR A O 1
ATOM 686 N N . LYS A 1 86 ? -5.569 -0.950 -5.004 1.00 96.56 86 LYS A N 1
ATOM 687 C CA . LYS A 1 86 ? -6.107 -2.304 -5.148 1.00 96.56 86 LYS A CA 1
ATOM 688 C C . LYS A 1 86 ? -5.475 -3.278 -4.152 1.00 96.56 86 LYS A C 1
ATOM 690 O O . LYS A 1 86 ? -6.189 -4.077 -3.552 1.00 96.56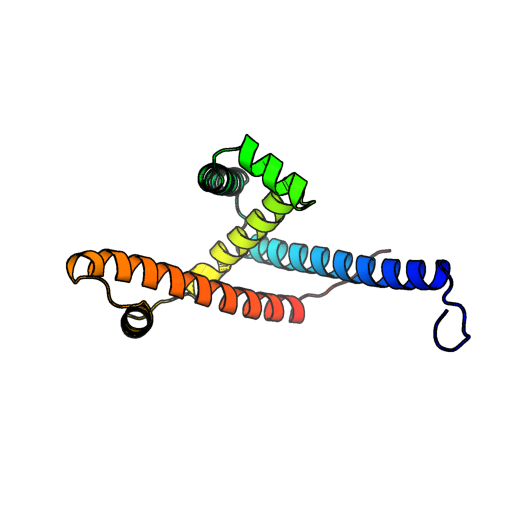 86 LYS A O 1
ATOM 695 N N . LEU A 1 87 ? -4.158 -3.220 -3.969 1.00 95.25 87 LEU A N 1
ATOM 696 C CA . LEU A 1 87 ? -3.445 -4.083 -3.023 1.00 95.25 87 LEU A CA 1
ATOM 697 C C . LEU A 1 87 ? -3.818 -3.764 -1.574 1.00 95.25 87 LEU A C 1
ATOM 699 O O . LEU A 1 87 ? -4.123 -4.682 -0.814 1.00 95.25 87 LEU A O 1
ATOM 703 N N . ARG A 1 88 ? -3.871 -2.475 -1.212 1.00 93.62 88 ARG A N 1
ATOM 704 C CA . ARG A 1 88 ? -4.296 -2.028 0.122 1.00 93.62 88 ARG A CA 1
ATOM 705 C C . ARG A 1 88 ? -5.712 -2.509 0.440 1.00 93.62 88 ARG A C 1
ATOM 707 O O . ARG A 1 88 ? -5.917 -3.121 1.483 1.00 93.62 88 ARG A O 1
ATOM 714 N N . LEU A 1 89 ? -6.657 -2.320 -0.483 1.00 96.00 89 LEU A N 1
ATOM 715 C CA . LEU A 1 89 ? -8.041 -2.780 -0.322 1.00 96.00 89 LEU A CA 1
ATOM 716 C C . LEU A 1 89 ? -8.149 -4.305 -0.216 1.00 96.00 89 LEU A C 1
ATOM 718 O O . LEU A 1 89 ? -8.941 -4.812 0.574 1.00 96.00 89 LEU A O 1
ATOM 722 N N . ALA A 1 90 ? -7.357 -5.049 -0.991 1.00 96.19 90 ALA A N 1
ATOM 723 C CA . ALA A 1 90 ? -7.320 -6.505 -0.899 1.00 96.19 90 ALA A CA 1
ATOM 724 C C . ALA A 1 90 ? -6.839 -6.970 0.487 1.00 96.19 90 ALA A C 1
ATOM 726 O O . ALA A 1 90 ? -7.466 -7.833 1.102 1.00 96.19 90 ALA A O 1
ATOM 727 N N . MET A 1 91 ? -5.764 -6.369 1.006 1.00 94.31 91 MET A N 1
ATOM 728 C CA . MET A 1 91 ? -5.254 -6.654 2.352 1.00 94.31 91 MET A CA 1
ATOM 729 C C . MET A 1 91 ? -6.268 -6.283 3.437 1.00 94.31 91 MET A C 1
ATOM 731 O O . MET A 1 91 ? -6.492 -7.065 4.360 1.00 94.31 91 MET A O 1
ATOM 735 N N . GLU A 1 92 ? -6.941 -5.142 3.300 1.00 93.44 92 GLU A N 1
ATOM 736 C CA . GLU A 1 92 ? -7.974 -4.695 4.237 1.00 93.44 92 GLU A CA 1
ATOM 737 C C . GLU A 1 92 ? -9.183 -5.630 4.258 1.00 93.44 92 GLU A C 1
ATOM 739 O O . GLU A 1 92 ? -9.652 -6.005 5.329 1.00 93.44 92 GLU A O 1
ATOM 744 N N . LYS A 1 93 ? -9.631 -6.113 3.098 1.00 94.69 93 LYS A N 1
ATOM 745 C CA . LYS A 1 93 ? -10.697 -7.119 3.031 1.00 94.69 93 LYS A CA 1
ATOM 746 C C . LYS A 1 93 ? -10.303 -8.452 3.667 1.00 94.69 93 LYS A C 1
ATOM 748 O O . LYS A 1 93 ? -11.151 -9.112 4.261 1.00 94.69 93 LYS A O 1
ATOM 753 N N . MET A 1 94 ? -9.042 -8.865 3.538 1.00 93.75 94 MET A N 1
ATOM 754 C CA . MET A 1 94 ? -8.565 -10.135 4.093 1.00 93.75 94 MET A CA 1
ATOM 755 C C . MET A 1 94 ? -8.297 -10.076 5.599 1.00 93.75 94 MET A C 1
ATOM 757 O O . MET A 1 94 ? -8.561 -11.055 6.295 1.00 93.75 94 MET A O 1
ATOM 761 N N . PHE A 1 95 ? -7.742 -8.965 6.085 1.00 92.88 95 PHE A N 1
ATOM 762 C CA . PHE A 1 95 ? -7.125 -8.884 7.413 1.00 92.88 95 PHE A CA 1
ATOM 763 C C . PHE A 1 95 ? -7.586 -7.677 8.236 1.00 92.88 95 PHE A C 1
ATOM 765 O O . PHE A 1 95 ? -7.193 -7.539 9.391 1.00 92.88 95 PHE A O 1
ATOM 772 N N . GLY A 1 96 ? -8.440 -6.804 7.696 1.00 88.19 96 GLY A N 1
ATOM 773 C CA . GLY A 1 96 ? -8.871 -5.577 8.373 1.00 88.19 96 GLY A CA 1
ATOM 774 C C . GLY A 1 96 ? -9.663 -5.809 9.662 1.00 88.19 96 GLY A C 1
ATOM 775 O O . GLY A 1 96 ? -9.697 -4.946 10.540 1.00 88.19 96 GLY A O 1
ATOM 776 N N . ASN A 1 97 ? -10.255 -6.995 9.809 1.00 87.88 97 ASN A N 1
ATOM 777 C CA . ASN A 1 97 ? -10.946 -7.411 11.030 1.00 87.88 97 ASN A CA 1
ATOM 778 C C . ASN A 1 97 ? -9.979 -7.826 12.154 1.00 87.88 97 ASN A C 1
ATOM 780 O O . ASN A 1 97 ? -10.398 -7.893 13.305 1.00 87.88 97 ASN A O 1
ATOM 784 N N . GLU A 1 98 ? -8.700 -8.084 11.851 1.00 88.06 98 GLU A N 1
ATOM 785 C CA . GLU A 1 98 ? -7.677 -8.401 12.861 1.00 88.06 98 GLU A CA 1
ATOM 786 C C . GLU A 1 98 ? -7.174 -7.136 13.591 1.00 88.06 98 GLU A C 1
ATOM 788 O O . GLU A 1 98 ? -6.591 -7.235 14.669 1.00 88.06 98 GLU A O 1
ATOM 793 N N . ALA A 1 99 ? -7.429 -5.936 13.052 1.00 82.69 99 ALA A N 1
ATOM 794 C CA . ALA A 1 99 ? -7.062 -4.659 13.669 1.00 82.69 99 ALA A CA 1
ATOM 795 C C . ALA A 1 99 ? -8.091 -4.213 14.726 1.00 82.69 99 ALA A C 1
ATOM 797 O O . ALA A 1 99 ? -8.796 -3.217 14.554 1.00 82.69 99 ALA A O 1
ATOM 798 N N . THR A 1 100 ? -8.207 -4.967 15.820 1.00 80.69 100 THR A N 1
ATOM 799 C CA . THR A 1 100 ? -9.064 -4.611 16.963 1.00 80.69 100 THR A CA 1
ATOM 800 C C . THR A 1 100 ? -8.392 -3.540 17.822 1.00 80.69 100 THR A C 1
ATOM 802 O O . THR A 1 100 ? -7.249 -3.734 18.238 1.00 80.69 100 THR A O 1
ATOM 805 N N . VAL A 1 101 ? -9.080 -2.435 18.110 1.00 80.62 101 VAL A N 1
ATOM 806 C CA . VAL A 1 101 ? -8.588 -1.355 18.984 1.00 80.62 101 VAL A CA 1
ATOM 807 C C . VAL A 1 101 ? -9.238 -1.487 20.360 1.00 80.62 101 VAL A C 1
ATOM 809 O O . VAL A 1 101 ? -10.452 -1.671 20.444 1.00 80.62 101 VAL A O 1
ATOM 812 N N . SER A 1 102 ? -8.445 -1.437 21.433 1.00 80.69 102 SER A N 1
ATOM 813 C CA . SER A 1 102 ? -8.964 -1.440 22.804 1.00 80.69 102 SER A CA 1
ATOM 814 C C . SER A 1 102 ? -9.161 -0.017 23.332 1.00 80.69 102 SER A C 1
ATOM 816 O O . SER A 1 102 ? -8.504 0.930 22.900 1.00 80.69 102 SER A O 1
ATOM 818 N N . SER A 1 103 ? -10.053 0.145 24.312 1.00 75.06 103 SER A N 1
ATOM 819 C CA . SER A 1 103 ? -10.280 1.438 24.972 1.00 75.06 103 SER A CA 1
ATOM 820 C C . SER A 1 103 ? -9.029 1.976 25.672 1.00 75.06 103 SER A C 1
ATOM 822 O O . SER A 1 103 ? -8.813 3.182 25.695 1.00 75.06 103 SER A O 1
ATOM 824 N N . GLU A 1 104 ? -8.188 1.087 26.203 1.00 76.31 104 GLU A N 1
ATOM 825 C CA . GLU A 1 104 ? -6.940 1.430 26.898 1.00 76.31 104 GLU A CA 1
ATOM 826 C C . GLU A 1 104 ? -5.904 2.030 25.939 1.00 76.31 104 GLU A C 1
ATOM 828 O O . GLU A 1 104 ? -5.198 2.975 26.290 1.00 76.31 104 GLU A O 1
ATOM 833 N N . GLU A 1 105 ? -5.840 1.518 24.707 1.00 78.44 105 GLU A N 1
ATOM 834 C CA . GLU A 1 105 ? -4.969 2.055 23.658 1.00 78.44 105 GLU A CA 1
ATOM 835 C C . GLU A 1 105 ? -5.426 3.449 23.225 1.00 78.44 105 GLU A C 1
ATOM 837 O O . GLU A 1 105 ? -4.596 4.342 23.057 1.00 78.44 105 GLU A O 1
ATOM 842 N N . VAL A 1 106 ? -6.743 3.654 23.105 1.00 77.94 106 VAL A N 1
ATOM 843 C CA . VAL A 1 106 ? -7.331 4.967 22.799 1.00 77.94 106 VAL A CA 1
ATOM 844 C C . VAL A 1 106 ? -7.024 5.963 23.911 1.00 77.94 106 VAL A C 1
ATOM 846 O O . VAL A 1 106 ? -6.573 7.071 23.626 1.00 77.94 106 VAL A O 1
ATOM 849 N N . ASP A 1 107 ? -7.211 5.575 25.173 1.00 75.56 107 ASP A N 1
ATOM 850 C CA . ASP A 1 107 ? -6.904 6.434 26.318 1.00 75.56 107 ASP A CA 1
ATOM 851 C C . ASP A 1 107 ? -5.413 6.812 26.349 1.00 75.56 107 ASP A C 1
ATOM 853 O O . ASP A 1 107 ? -5.076 7.982 26.538 1.00 75.56 107 ASP A O 1
ATOM 857 N N . GLY A 1 108 ? -4.515 5.855 26.090 1.00 75.62 108 GLY A N 1
ATOM 858 C CA . GLY A 1 108 ? -3.075 6.106 25.994 1.00 75.62 108 GLY A CA 1
ATOM 859 C C . GLY A 1 108 ? -2.690 7.037 24.837 1.00 75.62 108 GLY A C 1
ATOM 860 O O . GLY A 1 108 ? -1.879 7.946 25.020 1.00 75.62 108 GLY A O 1
ATOM 861 N N . TYR A 1 109 ? -3.293 6.860 23.660 1.00 75.12 109 TYR A N 1
ATOM 862 C CA . TYR A 1 109 ? -3.019 7.694 22.488 1.00 75.12 109 TYR A CA 1
ATOM 863 C C . TYR A 1 109 ? -3.544 9.123 22.663 1.00 75.12 109 TYR A C 1
ATOM 865 O O . TYR A 1 109 ? -2.824 10.079 22.375 1.00 75.12 109 TYR A O 1
ATOM 873 N N . VAL A 1 110 ? -4.747 9.291 23.222 1.00 71.19 110 VAL A N 1
ATOM 874 C CA . VAL A 1 110 ? -5.308 10.614 23.546 1.00 71.19 110 VAL A CA 1
ATOM 875 C C . VAL A 1 110 ? -4.438 11.349 24.569 1.00 71.19 110 VAL A C 1
ATOM 877 O O . VAL A 1 110 ? -4.245 12.552 24.439 1.00 71.19 110 VAL A O 1
ATOM 880 N N . LEU A 1 111 ? -3.853 10.648 25.550 1.00 70.69 111 LEU A N 1
ATOM 881 C CA . LEU A 1 111 ? -2.902 11.247 26.498 1.00 70.69 111 LEU A CA 1
ATOM 882 C C . LEU A 1 111 ? -1.591 11.703 25.836 1.00 70.69 111 LEU A C 1
ATOM 884 O O . LEU A 1 111 ? -0.922 12.584 26.378 1.00 70.69 111 LEU A O 1
ATOM 888 N N . SER A 1 112 ? -1.221 11.107 24.699 1.00 69.44 112 SER A N 1
ATOM 889 C CA . SER A 1 112 ? -0.022 11.477 23.937 1.00 69.44 112 SER A CA 1
ATOM 890 C C . SER A 1 112 ? -0.234 12.673 23.001 1.00 69.44 112 SER A C 1
ATOM 892 O O . SER A 1 112 ? 0.732 13.356 22.663 1.00 69.44 112 SER A O 1
ATOM 894 N N . MET A 1 113 ? -1.482 12.963 22.613 1.00 65.06 113 MET A N 1
ATOM 895 C CA . MET A 1 113 ? -1.837 14.183 21.886 1.00 65.06 113 MET A CA 1
ATOM 896 C C . MET A 1 113 ? -1.897 15.354 22.878 1.00 65.06 113 MET A C 1
ATOM 898 O O . MET A 1 113 ? -2.566 15.269 23.907 1.00 65.06 113 MET A O 1
ATOM 902 N N . GLU A 1 114 ? -1.166 16.442 22.617 1.00 59.47 114 GLU A N 1
ATOM 903 C CA . GLU A 1 114 ? -1.132 17.602 23.518 1.00 59.47 114 GLU A CA 1
ATOM 904 C C . GLU A 1 114 ? -2.543 18.098 23.892 1.00 59.47 114 GLU A C 1
ATOM 906 O O . GLU A 1 114 ? -3.460 18.147 23.072 1.00 59.47 114 GLU A O 1
ATOM 911 N N . LYS A 1 115 ? -2.712 18.469 25.169 1.00 58.66 115 LYS A N 1
ATOM 912 C CA . LYS A 1 115 ? -4.008 18.789 25.782 1.00 58.66 115 LYS A CA 1
ATOM 913 C C . LYS A 1 115 ? -4.670 20.012 25.135 1.00 58.66 115 LYS A C 1
ATOM 915 O O . LYS A 1 115 ? -4.276 21.144 25.412 1.00 58.66 115 LYS A O 1
ATOM 920 N N . VAL A 1 116 ? -5.768 19.792 24.416 1.00 53.19 116 VAL A N 1
ATOM 921 C CA . VAL A 1 116 ? -6.777 20.820 24.101 1.00 53.19 116 VAL A CA 1
ATOM 922 C C . VAL A 1 116 ? -8.120 20.424 24.738 1.00 53.19 116 VAL A C 1
ATOM 924 O O . VAL A 1 116 ? -8.317 19.280 25.140 1.00 53.19 116 VAL A O 1
ATOM 927 N N . SER A 1 117 ? -8.987 21.415 24.958 1.00 54.19 117 SER A N 1
ATOM 928 C CA . SER A 1 117 ? -10.154 21.419 25.856 1.00 54.19 117 SER A CA 1
ATOM 929 C C . SER A 1 117 ? -11.061 20.171 25.847 1.00 54.19 117 SER A C 1
ATOM 931 O O . SER A 1 117 ? -11.260 19.514 24.830 1.00 54.19 117 SER A O 1
ATOM 933 N N . ALA A 1 118 ? -11.740 19.922 26.976 1.00 56.50 118 ALA A N 1
ATOM 934 C CA . ALA A 1 118 ? -12.645 18.783 27.188 1.00 56.50 118 ALA A CA 1
ATOM 935 C C . ALA A 1 118 ? -13.791 18.642 26.156 1.00 56.50 118 ALA A C 1
ATOM 937 O O . ALA A 1 118 ? -14.340 17.549 26.007 1.00 56.50 118 ALA A O 1
ATOM 938 N N . SER A 1 119 ? -14.137 19.712 25.426 1.00 55.81 119 SER A N 1
ATOM 939 C CA . SER A 1 119 ? -15.179 19.701 24.384 1.00 55.81 119 SER A CA 1
ATOM 940 C C . SER A 1 119 ? -14.746 18.970 23.101 1.00 55.81 119 SER A C 1
ATOM 942 O O . SER A 1 119 ? -15.590 18.474 22.359 1.00 55.81 119 SER A O 1
ATOM 944 N N . GLU A 1 120 ? -13.438 18.821 22.869 1.00 61.16 120 GLU A N 1
ATOM 945 C CA . GLU A 1 120 ? -12.885 18.083 21.723 1.00 61.16 120 GLU A CA 1
ATOM 946 C C . GLU A 1 120 ? -12.649 16.594 22.018 1.00 61.16 120 GLU A C 1
ATOM 948 O O . GLU A 1 120 ? -12.356 15.829 21.102 1.00 61.16 120 GLU A O 1
ATOM 953 N N . SER A 1 121 ? -12.850 16.153 23.265 1.00 64.88 121 SER A N 1
ATOM 954 C CA . SER A 1 121 ? -12.498 14.802 23.732 1.00 64.88 121 SER A CA 1
ATOM 955 C C . SER A 1 121 ? -13.177 13.662 22.963 1.00 64.88 121 SER A C 1
ATOM 957 O O . SER A 1 121 ? -12.564 12.620 22.745 1.00 64.88 121 SER A O 1
ATOM 959 N N . ALA A 1 122 ? -14.423 13.844 22.511 1.00 72.06 122 ALA A N 1
ATOM 960 C CA . ALA A 1 122 ? -15.132 12.827 21.732 1.00 72.06 122 ALA A CA 1
ATOM 961 C C . ALA A 1 122 ? -14.590 12.706 20.298 1.00 72.06 122 ALA A C 1
ATOM 963 O O . ALA A 1 122 ? -14.420 11.594 19.808 1.00 72.06 122 ALA A O 1
ATOM 964 N N . LYS A 1 123 ? -14.273 13.833 19.642 1.00 75.75 123 LYS A N 1
ATOM 965 C CA . LYS A 1 123 ? -13.640 13.824 18.312 1.00 75.75 123 LYS A CA 1
ATOM 966 C C . LYS A 1 123 ? -12.211 13.290 18.390 1.00 75.75 123 LYS A C 1
ATOM 968 O O . LYS A 1 123 ? -11.858 12.410 17.621 1.00 75.75 123 LYS A O 1
ATOM 973 N N . GLN A 1 124 ? -11.452 13.718 19.397 1.00 74.06 124 GLN A N 1
ATOM 974 C CA . GLN A 1 124 ? -10.098 13.229 19.660 1.00 74.06 124 GLN A CA 1
ATOM 975 C C . GLN A 1 124 ? -10.056 11.717 19.891 1.00 74.06 124 GLN A C 1
ATOM 977 O O . GLN A 1 124 ? -9.139 11.067 19.410 1.00 74.06 124 GLN A O 1
ATOM 982 N N . ARG A 1 125 ? -11.044 11.134 20.584 1.00 77.75 125 ARG A N 1
ATOM 983 C CA . ARG A 1 125 ? -11.135 9.672 20.739 1.00 77.75 125 ARG A CA 1
ATOM 984 C C . ARG A 1 125 ? -11.378 8.956 19.410 1.00 77.75 125 ARG A C 1
ATOM 986 O O . ARG A 1 125 ? -10.753 7.930 19.184 1.00 77.75 125 ARG A O 1
ATOM 993 N N . VAL A 1 126 ? -12.239 9.492 18.543 1.00 82.50 126 VAL A N 1
ATOM 994 C CA . VAL A 1 126 ? -12.496 8.920 17.207 1.00 82.50 126 VAL A CA 1
ATOM 995 C C . VAL A 1 126 ? -11.253 9.023 16.320 1.00 82.50 126 VAL A C 1
ATOM 997 O O . VAL A 1 126 ? -10.874 8.044 15.682 1.00 82.50 126 VAL A O 1
ATOM 1000 N N . ASP A 1 127 ? -10.585 10.176 16.322 1.00 82.00 127 ASP A N 1
ATOM 1001 C CA . ASP A 1 127 ? -9.355 10.390 15.555 1.00 82.00 127 ASP A CA 1
ATOM 1002 C C . ASP A 1 127 ? -8.208 9.511 16.085 1.00 82.00 127 ASP A C 1
ATOM 1004 O O . ASP A 1 127 ? -7.470 8.911 15.303 1.00 82.00 127 ASP A O 1
ATOM 1008 N N . ALA A 1 128 ? -8.100 9.365 17.410 1.00 83.06 128 ALA A N 1
ATOM 1009 C CA . ALA A 1 128 ? -7.158 8.458 18.058 1.00 83.06 128 ALA A CA 1
ATOM 1010 C C . ALA A 1 128 ? -7.433 6.995 17.693 1.00 83.06 128 ALA A C 1
ATOM 1012 O O . ALA A 1 128 ? -6.512 6.273 17.321 1.00 83.06 128 ALA A O 1
ATOM 1013 N N . GLU A 1 129 ? -8.692 6.555 17.750 1.00 84.75 129 GLU A N 1
ATOM 1014 C CA . GLU A 1 129 ? -9.084 5.199 17.366 1.00 84.75 129 GLU A CA 1
ATOM 1015 C C . GLU A 1 129 ? -8.755 4.920 15.894 1.00 84.75 129 GLU A C 1
ATOM 1017 O O . GLU A 1 129 ? -8.173 3.879 15.581 1.00 84.75 129 GLU A O 1
ATOM 1022 N N . ALA A 1 130 ? -9.049 5.865 14.995 1.00 85.44 130 ALA A N 1
ATOM 1023 C CA . ALA A 1 130 ? -8.698 5.763 13.581 1.00 85.44 130 ALA A CA 1
ATOM 1024 C C . ALA A 1 130 ? -7.175 5.690 13.370 1.00 85.44 130 ALA A C 1
ATOM 1026 O O . ALA A 1 130 ? -6.703 4.840 12.611 1.00 85.44 130 ALA A O 1
ATOM 1027 N N . GLY A 1 131 ? -6.407 6.521 14.080 1.00 85.19 131 GLY A N 1
ATOM 1028 C CA . GLY A 1 131 ? -4.945 6.525 14.030 1.00 85.19 131 GLY A CA 1
ATOM 1029 C C . GLY A 1 131 ? -4.330 5.213 14.524 1.00 85.19 131 GLY A C 1
ATOM 1030 O O . GLY A 1 131 ? -3.508 4.615 13.827 1.00 85.19 131 GLY A O 1
ATOM 1031 N N . ILE A 1 132 ? -4.767 4.710 15.684 1.00 86.69 132 ILE A N 1
ATOM 1032 C CA . ILE A 1 132 ? -4.313 3.418 16.229 1.00 86.69 132 ILE A CA 1
ATOM 1033 C C . ILE A 1 132 ? -4.691 2.283 15.279 1.00 86.69 132 ILE A C 1
ATOM 1035 O O . ILE A 1 132 ? -3.884 1.390 15.012 1.00 86.69 132 ILE A O 1
ATOM 1039 N N . ARG A 1 133 ? -5.913 2.309 14.737 1.00 88.62 133 ARG A N 1
ATOM 1040 C CA . ARG A 1 133 ? -6.370 1.306 13.773 1.00 88.62 133 ARG A CA 1
ATOM 1041 C C . ARG A 1 133 ? -5.480 1.291 12.534 1.00 88.62 133 ARG A C 1
ATOM 1043 O O . ARG A 1 133 ? -5.088 0.212 12.099 1.00 88.62 133 ARG A O 1
ATOM 1050 N N . GLU A 1 134 ? -5.136 2.451 11.979 1.00 87.81 134 GLU A N 1
ATOM 1051 C CA . GLU A 1 134 ? -4.246 2.541 10.815 1.00 87.81 134 GLU A CA 1
ATOM 1052 C C . GLU A 1 134 ? -2.837 2.007 11.121 1.00 87.81 134 GLU A C 1
ATOM 1054 O O . GLU A 1 134 ? -2.270 1.260 10.314 1.00 87.81 134 GLU A O 1
ATOM 1059 N N . GLN A 1 135 ? -2.299 2.308 12.306 1.00 88.44 135 GLN A N 1
ATOM 1060 C CA . GLN A 1 135 ? -1.015 1.764 12.761 1.00 88.44 135 GLN A CA 1
ATOM 1061 C C . GLN A 1 135 ? -1.055 0.234 12.842 1.00 88.44 135 GLN A C 1
ATOM 1063 O O . GLN A 1 135 ? -0.231 -0.442 12.222 1.00 88.44 135 GLN A O 1
ATOM 1068 N N . LYS A 1 136 ? -2.073 -0.326 13.504 1.00 90.12 136 LYS A N 1
ATOM 1069 C CA . LYS A 1 136 ? -2.256 -1.780 13.603 1.00 90.12 136 LYS A CA 1
ATOM 1070 C C . LYS A 1 136 ? -2.434 -2.441 12.245 1.00 90.12 136 LYS A C 1
ATOM 1072 O O . LYS A 1 136 ? -1.843 -3.488 12.000 1.00 90.12 136 LYS A O 1
ATOM 1077 N N . LEU A 1 137 ? -3.228 -1.849 11.352 1.00 90.56 137 LEU A N 1
ATOM 1078 C CA . LEU A 1 137 ? -3.393 -2.362 9.990 1.00 90.56 137 LEU A CA 1
ATOM 1079 C C . LEU A 1 137 ? -2.053 -2.418 9.261 1.00 90.56 137 LEU A C 1
ATOM 1081 O O . LEU A 1 137 ? -1.764 -3.417 8.610 1.00 90.56 137 LEU A O 1
ATOM 1085 N N . THR A 1 138 ? -1.220 -1.390 9.412 1.00 89.81 138 THR A N 1
ATOM 1086 C CA . THR A 1 138 ? 0.116 -1.350 8.804 1.00 89.81 138 THR A CA 1
ATOM 1087 C C . THR A 1 138 ? 0.998 -2.492 9.318 1.00 89.81 138 THR A C 1
ATOM 1089 O O . THR A 1 138 ? 1.601 -3.209 8.518 1.00 89.81 138 THR A O 1
ATOM 1092 N N . GLU A 1 139 ? 1.024 -2.724 10.633 1.00 92.12 139 GLU A N 1
ATOM 1093 C CA . GLU A 1 139 ? 1.788 -3.820 11.246 1.00 92.12 139 GLU A CA 1
ATOM 1094 C C . GLU A 1 139 ? 1.266 -5.203 10.837 1.00 92.12 139 GLU A C 1
ATOM 1096 O O . GLU A 1 139 ? 2.042 -6.083 10.450 1.00 92.12 139 GLU A O 1
ATOM 1101 N N . ILE A 1 140 ? -0.056 -5.391 10.875 1.00 92.25 140 ILE A N 1
ATOM 1102 C CA . ILE A 1 140 ? -0.712 -6.634 10.460 1.00 92.25 140 ILE A CA 1
ATOM 1103 C C . ILE A 1 140 ? -0.407 -6.902 8.992 1.00 92.25 140 ILE A C 1
ATOM 1105 O O . ILE A 1 140 ? -0.017 -8.015 8.651 1.00 92.25 140 ILE A O 1
ATOM 1109 N N . PHE A 1 141 ? -0.537 -5.907 8.116 1.00 92.69 141 PHE A N 1
ATOM 1110 C CA . PHE A 1 141 ? -0.285 -6.093 6.691 1.00 92.69 141 PHE A CA 1
ATOM 1111 C C . PHE A 1 141 ? 1.171 -6.445 6.419 1.00 92.69 141 PHE A C 1
ATOM 1113 O O . PHE A 1 141 ? 1.413 -7.368 5.643 1.00 92.69 141 PHE A O 1
ATOM 1120 N N . ALA A 1 142 ? 2.125 -5.785 7.084 1.00 91.62 142 ALA A N 1
ATOM 1121 C CA . ALA A 1 142 ? 3.540 -6.125 6.969 1.00 91.62 142 ALA A CA 1
ATOM 1122 C C . ALA A 1 142 ? 3.800 -7.580 7.396 1.00 91.62 142 ALA A C 1
ATOM 1124 O O . ALA A 1 142 ? 4.411 -8.348 6.653 1.00 91.62 142 ALA A O 1
ATOM 1125 N N . LYS A 1 143 ? 3.260 -7.996 8.550 1.00 93.88 143 LYS A N 1
ATOM 1126 C CA . LYS A 1 143 ? 3.396 -9.371 9.048 1.00 93.88 143 LYS A CA 1
ATOM 1127 C C . LYS A 1 143 ? 2.754 -10.395 8.107 1.00 93.88 143 LYS A C 1
ATOM 1129 O O . LYS A 1 143 ? 3.388 -11.388 7.757 1.00 93.88 143 LYS A O 1
ATOM 1134 N N . LYS A 1 144 ? 1.513 -10.156 7.675 1.00 93.31 144 LYS A N 1
ATOM 1135 C CA . LYS A 1 144 ? 0.784 -11.056 6.770 1.00 93.31 144 LYS A CA 1
ATOM 1136 C C . LYS A 1 144 ? 1.464 -11.154 5.413 1.00 93.31 144 LYS A C 1
ATOM 1138 O O . LYS A 1 144 ? 1.521 -12.244 4.857 1.00 93.31 144 LYS A O 1
ATOM 1143 N N . LEU A 1 145 ? 2.001 -10.056 4.885 1.00 92.00 145 LEU A N 1
ATOM 1144 C CA . LEU A 1 145 ? 2.745 -10.081 3.630 1.00 92.00 145 LEU A CA 1
ATOM 1145 C C . LEU A 1 145 ? 3.973 -10.993 3.736 1.00 92.00 145 LEU A C 1
ATOM 1147 O O . LEU A 1 145 ? 4.191 -11.813 2.848 1.00 92.00 145 LEU A O 1
ATOM 1151 N N . GLU A 1 146 ? 4.732 -10.912 4.829 1.00 93.38 146 GLU A N 1
ATOM 1152 C CA . GLU A 1 146 ? 5.880 -11.798 5.054 1.00 93.38 146 GLU A CA 1
ATOM 1153 C C . GLU A 1 146 ? 5.465 -13.271 5.213 1.00 93.38 146 GLU A C 1
ATOM 1155 O O . GLU A 1 146 ? 6.083 -14.152 4.611 1.00 93.38 146 GLU A O 1
ATOM 1160 N N . GLU A 1 147 ? 4.372 -13.556 5.928 1.00 93.56 147 GLU A N 1
ATOM 1161 C CA . GLU A 1 147 ? 3.806 -14.912 6.022 1.00 93.56 147 GLU A CA 1
ATOM 1162 C C . GLU A 1 147 ? 3.392 -15.457 4.643 1.00 93.56 147 GLU A C 1
ATOM 1164 O O . GLU A 1 147 ? 3.718 -16.595 4.288 1.00 93.56 147 GLU A O 1
ATOM 1169 N N . LEU A 1 148 ? 2.716 -14.637 3.831 1.00 93.56 148 LEU A N 1
ATOM 1170 C CA . LEU A 1 148 ? 2.300 -15.009 2.480 1.00 93.56 148 LEU A CA 1
ATOM 1171 C C . LEU A 1 148 ? 3.501 -15.218 1.553 1.00 93.56 148 LEU A C 1
ATOM 1173 O O . LEU A 1 148 ? 3.501 -16.168 0.769 1.00 93.56 148 LEU A O 1
ATOM 1177 N N . LYS A 1 149 ?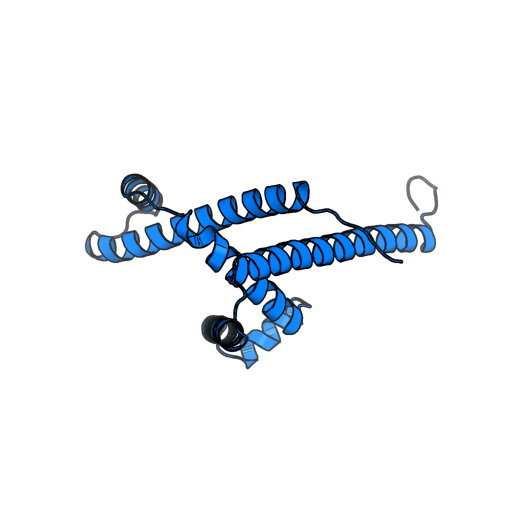 4.543 -14.388 1.666 1.00 90.56 149 LYS A N 1
ATOM 1178 C CA . LYS A 1 149 ? 5.801 -14.545 0.921 1.00 90.56 149 LYS A CA 1
ATOM 1179 C C . LYS A 1 149 ? 6.519 -15.836 1.288 1.00 90.56 149 LYS A C 1
ATOM 1181 O O . LYS A 1 149 ? 6.940 -16.556 0.387 1.00 90.56 149 LYS A O 1
ATOM 1186 N N . ALA A 1 150 ? 6.607 -16.162 2.576 1.00 91.62 150 ALA A N 1
ATOM 1187 C CA . ALA A 1 150 ? 7.222 -17.403 3.042 1.00 91.62 150 ALA A CA 1
ATOM 1188 C C . ALA A 1 150 ? 6.462 -18.653 2.560 1.00 91.62 150 ALA A C 1
ATOM 1190 O O . ALA A 1 150 ? 7.074 -19.681 2.268 1.00 91.62 150 ALA A O 1
ATOM 1191 N N . ALA A 1 151 ? 5.134 -18.564 2.441 1.00 91.75 151 ALA A N 1
ATOM 1192 C CA . ALA A 1 151 ? 4.292 -19.648 1.937 1.00 91.75 151 ALA A CA 1
ATOM 1193 C C . ALA A 1 151 ? 4.241 -19.734 0.396 1.00 91.75 151 ALA A C 1
ATOM 1195 O O . ALA A 1 151 ? 3.832 -20.763 -0.158 1.00 91.75 151 ALA A O 1
ATOM 1196 N N . ALA A 1 152 ? 4.625 -18.671 -0.315 1.00 91.62 152 ALA A N 1
ATOM 1197 C CA . ALA A 1 152 ? 4.494 -18.589 -1.761 1.00 91.62 152 ALA A CA 1
ATOM 1198 C C . ALA A 1 152 ? 5.560 -19.416 -2.495 1.00 91.62 152 ALA A C 1
ATOM 1200 O O . ALA A 1 152 ? 6.760 -19.329 -2.246 1.00 91.62 152 ALA A O 1
ATOM 1201 N N . LYS A 1 153 ? 5.120 -20.180 -3.499 1.00 90.31 153 LYS A N 1
ATOM 1202 C CA . LYS A 1 153 ? 6.019 -20.846 -4.449 1.00 90.31 153 LYS A CA 1
ATOM 1203 C C . LYS A 1 153 ? 6.259 -19.926 -5.640 1.00 90.31 153 LYS A C 1
ATOM 1205 O O . LYS A 1 153 ? 5.436 -19.867 -6.551 1.00 90.31 153 LYS A O 1
ATOM 1210 N N . VAL A 1 154 ? 7.388 -19.226 -5.639 1.00 86.25 154 VAL A N 1
ATOM 1211 C CA . VAL A 1 154 ? 7.747 -18.280 -6.703 1.00 86.25 154 VAL A CA 1
ATOM 1212 C C . VAL A 1 154 ? 8.614 -18.973 -7.755 1.00 86.25 154 VAL A C 1
ATOM 1214 O O . VAL A 1 154 ? 9.653 -19.553 -7.441 1.00 86.25 154 VAL A O 1
ATOM 1217 N N . ARG A 1 155 ? 8.199 -18.902 -9.024 1.00 86.12 155 ARG A N 1
ATOM 1218 C CA . ARG A 1 155 ? 9.011 -19.294 -10.184 1.00 86.12 155 ARG A CA 1
ATOM 1219 C C . ARG A 1 155 ? 8.972 -18.168 -11.205 1.00 86.12 155 ARG A C 1
ATOM 1221 O O . ARG A 1 155 ? 7.895 -17.752 -11.619 1.00 86.12 155 ARG A O 1
ATOM 1228 N N . LEU A 1 156 ? 10.149 -17.691 -11.588 1.00 79.56 156 LEU A N 1
ATOM 1229 C CA . LEU A 1 156 ? 10.310 -16.611 -12.550 1.00 79.56 156 LEU A CA 1
ATOM 1230 C C . LEU A 1 156 ? 10.675 -17.191 -13.918 1.00 79.56 156 LEU A C 1
ATOM 1232 O O . LEU A 1 156 ? 11.438 -18.155 -13.996 1.00 79.56 156 LEU A O 1
ATOM 1236 N N . PHE A 1 157 ? 10.125 -16.601 -14.974 1.00 81.69 157 PHE A N 1
ATOM 1237 C CA . PHE A 1 157 ? 10.382 -16.976 -16.361 1.00 81.69 157 PHE A CA 1
ATOM 1238 C C . PHE A 1 157 ? 10.975 -15.748 -17.056 1.00 81.69 157 PHE A C 1
ATOM 1240 O O . PHE A 1 157 ? 10.272 -14.755 -17.241 1.00 81.69 157 PHE A O 1
ATOM 1247 N N . PHE A 1 158 ? 12.272 -15.800 -17.358 1.00 74.44 158 PHE A N 1
ATOM 1248 C CA . PHE A 1 158 ? 13.026 -14.756 -18.054 1.00 74.44 158 PHE A CA 1
ATOM 1249 C C . PHE A 1 158 ? 13.735 -15.354 -19.262 1.00 74.44 158 PHE A C 1
ATOM 1251 O O . PHE A 1 158 ? 14.115 -16.545 -19.168 1.00 74.44 158 PHE A O 1
#

Radius of gyration: 21.2 Å; chains: 1; bounding box: 59×42×45 Å

Sequence (158 aa):
MVNGKPVFGFQVFKQMSKDYRTLAVNKLVEDRIVLDEAAKRNALPSKVEVSAKLAEYEERYGGAEAFEQLLQFQGITREEVERQTKLRLAMEKMFGNEATVSSEEVDGYVLSMEKVSASESAKQRVDAEAGIREQKLTEIFAKKLEELKAAAKVRLFF

Secondary structure (DSSP, 8-state):
-BTTBPPPHHHHHHHHHHHHHHHHHHHHHHHHHHHHHHHHTT-PPPHHHHHHHHHHHHHHTTSHHHHHHHHHHHT--HHHHHHHHHHHHHHHHHHGGG-PPPHHHHHHHHHHS----GGGHHHHHHHHHHHHHHHHHHHHHHHHHHHHHHH-------

Foldseek 3Di:
DPPPDDDDPVNVVVVVVVVVVVVVVVVVVLLCLLQVVLVVVVQFDDPVQLVVVVQVVQVVQPHDVSVCVVCVVVVHDPVNSSSVSRSLSSLCSVCLVVLDDDPVQLVVQLVVPPDDDPVCSVVSSVVSSVVSSVVSSVVRSVVVSVVSVVVDDDDDDD